Protein AF-A0A0D2J956-F1 (afdb_monomer_lite)

Sequence (48 aa):
MNYTCKDYRLENRLLALKKQIEAPDLDPELQKEIEEEIKELEKALGMD

Foldseek 3Di:
D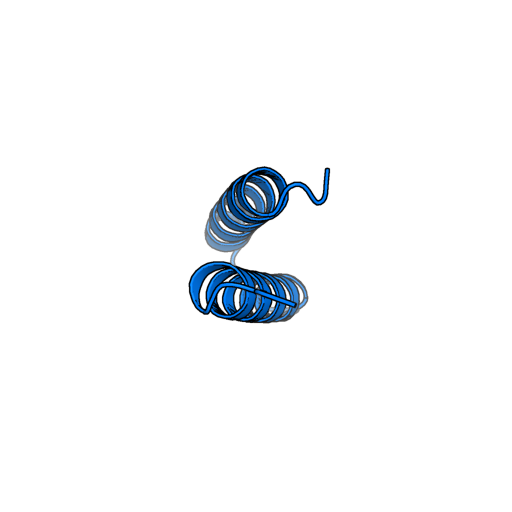CPPVVLVVLVVVLVVLVVQLPDPPDDPVNNVVSVVSNVVSCVVNVVD

Organism: NCBI:txid1429043

pLDDT: mean 82.71, std 13.01, range [45.0, 93.69]

Radius of gyration: 11.86 Å; chains: 1; bounding box: 23×16×38 Å

Structure (mmCIF, N/CA/C/O backbone):
data_AF-A0A0D2J956-F1
#
_entry.id   AF-A0A0D2J956-F1
#
loop_
_atom_site.group_PDB
_atom_site.id
_atom_site.type_symbol
_atom_site.label_atom_id
_atom_site.label_alt_id
_atom_site.label_comp_id
_atom_site.label_asym_id
_atom_site.label_entity_id
_atom_site.label_seq_id
_atom_site.pdbx_PDB_ins_code
_atom_site.Cartn_x
_atom_site.Cartn_y
_atom_site.Cartn_z
_atom_site.occupancy
_atom_site.B_iso_or_equiv
_atom_site.auth_seq_id
_atom_site.auth_comp_id
_atom_site.auth_asym_id
_atom_site.auth_atom_id
_atom_site.pdbx_PDB_model_num
ATOM 1 N N . MET A 1 1 ? -9.252 4.737 21.419 1.00 45.00 1 MET A N 1
ATOM 2 C CA . MET A 1 1 ? -8.225 3.916 20.743 1.00 45.00 1 MET A CA 1
ATOM 3 C C . MET A 1 1 ? -8.899 2.692 20.142 1.00 45.00 1 MET A C 1
ATOM 5 O O . MET A 1 1 ? -8.924 1.647 20.765 1.00 45.00 1 MET A O 1
ATOM 9 N N . ASN A 1 2 ? -9.513 2.842 18.973 1.00 47.06 2 ASN A N 1
ATOM 10 C CA . ASN A 1 2 ? -9.991 1.719 18.169 1.00 47.06 2 ASN A CA 1
ATOM 11 C C . ASN A 1 2 ? -9.497 1.996 16.753 1.00 47.06 2 ASN A C 1
ATOM 13 O O . ASN A 1 2 ? -10.265 2.431 15.907 1.00 47.06 2 ASN A O 1
ATOM 17 N N . TYR A 1 3 ? -8.192 1.821 16.532 1.00 50.16 3 TYR A N 1
ATOM 18 C CA . TYR A 1 3 ? -7.722 1.548 15.180 1.00 50.16 3 TYR A CA 1
ATOM 19 C C . TYR A 1 3 ? -8.320 0.193 14.860 1.00 50.16 3 TYR A C 1
ATOM 21 O O . TYR A 1 3 ? -7.895 -0.825 15.415 1.00 50.16 3 TYR A O 1
ATOM 29 N N . THR A 1 4 ? -9.432 0.188 14.133 1.00 57.09 4 THR A N 1
ATOM 30 C CA . THR A 1 4 ? -10.093 -1.073 13.846 1.00 57.09 4 THR A CA 1
ATOM 31 C C . THR A 1 4 ? -9.083 -1.893 13.051 1.00 57.09 4 THR A C 1
ATOM 33 O O . THR A 1 4 ? -8.374 -1.357 12.206 1.00 57.09 4 THR A O 1
ATOM 36 N N . CYS A 1 5 ? -8.952 -3.198 13.294 1.00 60.91 5 CYS A N 1
ATOM 37 C CA . CYS A 1 5 ? -8.002 -4.033 12.540 1.00 60.91 5 CYS A CA 1
ATOM 38 C C . CYS A 1 5 ? -8.236 -4.012 11.009 1.00 60.91 5 CYS A C 1
ATOM 40 O O . CYS A 1 5 ? -7.528 -4.692 10.263 1.00 60.91 5 CYS A O 1
ATOM 42 N N . LYS A 1 6 ? -9.276 -3.315 10.535 1.00 63.16 6 LYS A N 1
ATOM 43 C CA . LYS A 1 6 ? -9.480 -2.970 9.132 1.00 63.16 6 LYS A CA 1
ATOM 44 C C . LYS A 1 6 ? -8.527 -1.856 8.694 1.00 63.16 6 LYS A C 1
ATOM 46 O O . LYS A 1 6 ? -7.815 -2.092 7.728 1.00 63.16 6 LYS A O 1
ATOM 51 N N . ASP A 1 7 ? -8.427 -0.756 9.436 1.00 72.00 7 ASP A N 1
ATOM 52 C CA . ASP A 1 7 ? -7.541 0.377 9.121 1.00 72.00 7 ASP A CA 1
ATOM 53 C C . ASP A 1 7 ? -6.084 -0.085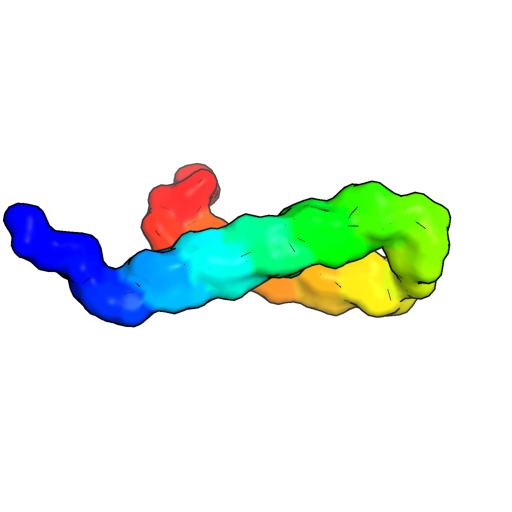 9.024 1.00 72.00 7 ASP A C 1
ATOM 55 O O . ASP A 1 7 ? -5.462 0.045 7.978 1.00 72.00 7 ASP A O 1
ATOM 59 N N . TYR A 1 8 ? -5.606 -0.831 10.024 1.00 79.19 8 TYR A N 1
ATOM 60 C CA . TYR A 1 8 ? -4.236 -1.356 10.022 1.00 79.19 8 TYR A CA 1
ATOM 61 C C . TYR A 1 8 ? -3.926 -2.267 8.820 1.00 79.19 8 TYR A C 1
ATOM 63 O O . TYR A 1 8 ? -2.813 -2.268 8.294 1.00 79.19 8 TYR A O 1
ATOM 71 N N . ARG A 1 9 ? -4.891 -3.079 8.367 1.00 82.56 9 ARG A N 1
ATOM 72 C CA . ARG A 1 9 ? -4.690 -3.954 7.198 1.00 82.56 9 ARG A CA 1
ATOM 73 C C . ARG A 1 9 ? -4.667 -3.161 5.898 1.00 82.56 9 ARG A C 1
ATOM 75 O O . ARG A 1 9 ? -3.867 -3.485 5.025 1.00 82.56 9 ARG A O 1
ATOM 82 N N . LEU A 1 10 ? -5.518 -2.146 5.790 1.00 86.50 10 LEU A N 1
ATOM 83 C CA . LEU A 1 10 ? -5.551 -1.240 4.647 1.00 86.50 10 LEU A CA 1
ATOM 84 C C . LEU A 1 10 ? -4.277 -0.385 4.596 1.00 86.50 10 LEU A C 1
ATOM 86 O O . LEU A 1 10 ? -3.680 -0.279 3.534 1.00 86.50 10 LEU A O 1
ATOM 90 N N . GLU A 1 11 ? -3.779 0.105 5.732 1.00 86.00 11 GLU A N 1
ATOM 91 C CA .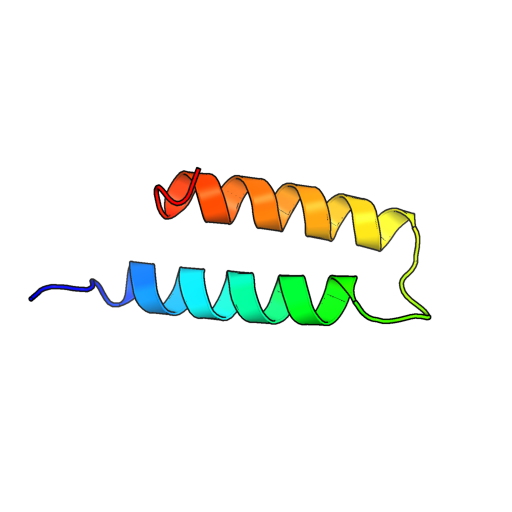 GLU A 1 11 ? -2.500 0.823 5.828 1.00 86.00 11 GLU A CA 1
ATOM 92 C C . GLU A 1 11 ? -1.314 -0.059 5.410 1.00 86.00 11 GLU A C 1
ATOM 94 O O . GLU A 1 11 ? -0.457 0.366 4.636 1.00 86.00 11 GLU A O 1
ATOM 99 N N . ASN A 1 12 ? -1.268 -1.320 5.862 1.00 89.75 12 ASN A N 1
ATOM 100 C CA . ASN A 1 12 ? -0.224 -2.256 5.430 1.00 89.75 12 ASN A CA 1
ATOM 101 C C . ASN A 1 12 ? -0.316 -2.583 3.935 1.00 89.75 12 ASN A C 1
ATOM 103 O O . ASN A 1 12 ? 0.713 -2.700 3.269 1.00 89.75 12 ASN A O 1
ATOM 107 N N . ARG A 1 13 ? -1.536 -2.726 3.403 1.00 90.12 13 ARG A N 1
ATOM 108 C CA . ARG A 1 13 ? -1.779 -2.931 1.969 1.00 90.12 13 ARG A CA 1
ATOM 109 C C . ARG A 1 13 ? -1.294 -1.722 1.167 1.00 90.12 13 ARG A C 1
ATOM 111 O O . ARG A 1 13 ? -0.539 -1.906 0.218 1.00 90.12 13 ARG A O 1
ATOM 118 N N . LEU A 1 14 ? -1.650 -0.513 1.597 1.00 90.69 14 LEU A N 1
ATOM 119 C CA . LEU A 1 14 ? -1.218 0.747 0.996 1.00 90.69 14 LEU A CA 1
ATOM 120 C C . LEU A 1 14 ? 0.312 0.864 0.987 1.00 90.69 14 LEU A C 1
ATOM 122 O O . LEU A 1 14 ? 0.908 1.169 -0.042 1.00 90.69 14 LEU A O 1
ATOM 126 N N . LEU A 1 15 ? 0.965 0.560 2.112 1.00 90.81 15 LEU A N 1
ATOM 127 C CA . LEU A 1 15 ? 2.423 0.587 2.221 1.00 90.81 15 LEU A CA 1
ATOM 128 C C . LEU A 1 15 ? 3.099 -0.430 1.289 1.00 90.81 15 LEU A C 1
ATOM 130 O O . LEU A 1 15 ? 4.141 -0.134 0.706 1.00 90.81 15 LEU A O 1
ATOM 134 N N . ALA A 1 16 ? 2.531 -1.629 1.150 1.00 92.19 16 ALA A N 1
ATOM 135 C CA . ALA A 1 16 ? 3.053 -2.646 0.243 1.00 92.19 16 ALA A CA 1
ATOM 136 C C . ALA A 1 16 ? 2.932 -2.215 -1.226 1.00 92.19 16 ALA A C 1
ATOM 138 O O . ALA A 1 16 ? 3.896 -2.360 -1.973 1.00 92.19 16 ALA A O 1
ATOM 139 N N . LEU A 1 17 ? 1.790 -1.645 -1.614 1.00 91.00 17 LEU A N 1
ATOM 140 C CA . LEU A 1 17 ? 1.549 -1.139 -2.967 1.00 91.00 17 LEU A CA 1
ATOM 141 C C . LEU A 1 17 ? 2.470 0.039 -3.306 1.00 91.00 17 LEU A C 1
ATOM 143 O O . LEU A 1 17 ? 3.084 0.044 -4.367 1.00 91.00 17 LEU A O 1
ATOM 147 N N . LYS A 1 18 ? 2.677 0.976 -2.370 1.00 89.25 18 LYS A N 1
ATOM 148 C CA . LYS A 1 18 ? 3.663 2.060 -2.531 1.00 89.25 18 LYS A CA 1
ATOM 149 C C . LYS A 1 18 ? 5.088 1.526 -2.712 1.00 89.25 18 LYS A C 1
ATOM 151 O O . LYS A 1 18 ? 5.825 2.014 -3.551 1.00 89.25 18 LYS A O 1
ATOM 156 N N . LYS A 1 19 ? 5.474 0.461 -2.011 1.00 90.88 19 LYS A N 1
ATOM 157 C CA . LYS A 1 19 ? 6.782 -0.173 -2.257 1.00 90.88 19 LYS A CA 1
ATOM 158 C C . LYS A 1 19 ? 6.868 -0.871 -3.613 1.00 90.88 19 LYS A C 1
ATOM 160 O O . LYS A 1 19 ? 7.950 -0.934 -4.185 1.00 90.88 19 LYS A O 1
ATOM 165 N N . GLN A 1 20 ? 5.761 -1.430 -4.100 1.00 88.75 20 GLN A N 1
ATOM 166 C CA . GLN A 1 20 ? 5.712 -2.055 -5.422 1.00 88.75 20 GLN A CA 1
ATOM 167 C C . GLN A 1 20 ? 5.805 -1.014 -6.536 1.00 88.75 20 GLN A C 1
ATOM 169 O O . GLN A 1 20 ? 6.507 -1.268 -7.508 1.00 88.75 20 GLN A O 1
ATOM 174 N N . ILE A 1 21 ? 5.174 0.156 -6.378 1.00 88.75 21 ILE A N 1
ATOM 175 C CA . ILE A 1 21 ? 5.226 1.214 -7.395 1.00 88.75 21 ILE A CA 1
ATOM 176 C C . ILE A 1 21 ? 6.618 1.833 -7.556 1.00 88.75 21 ILE A C 1
ATOM 178 O O . ILE A 1 21 ? 6.991 2.260 -8.641 1.00 88.75 21 ILE A O 1
ATOM 182 N N . GLU A 1 22 ? 7.414 1.838 -6.487 1.00 87.62 22 GLU A N 1
ATOM 183 C CA . GLU A 1 22 ? 8.803 2.304 -6.518 1.00 87.62 22 GLU A CA 1
ATOM 184 C C . GLU A 1 22 ? 9.769 1.298 -7.177 1.00 87.62 22 GLU A C 1
ATOM 186 O O . GLU A 1 22 ? 10.960 1.588 -7.318 1.00 87.62 22 GLU A O 1
ATOM 191 N N . ALA A 1 23 ? 9.296 0.110 -7.577 1.00 88.75 23 ALA A N 1
ATOM 192 C CA . ALA A 1 23 ? 10.136 -0.880 -8.237 1.00 88.75 23 ALA A CA 1
ATOM 193 C C . ALA A 1 23 ? 10.544 -0.403 -9.651 1.00 88.75 23 ALA A C 1
ATOM 195 O O . ALA A 1 23 ? 9.680 -0.084 -10.465 1.00 88.75 23 ALA A O 1
ATOM 196 N N . PRO A 1 24 ? 11.848 -0.398 -9.989 1.00 77.44 24 PRO A N 1
ATOM 197 C CA . PRO A 1 24 ? 12.347 0.153 -11.254 1.00 77.44 24 PRO A CA 1
ATOM 198 C C . PRO A 1 24 ? 12.002 -0.686 -12.499 1.00 77.44 24 PRO A C 1
ATOM 200 O O . PRO A 1 24 ? 12.121 -0.182 -13.610 1.00 77.44 24 PRO A O 1
ATOM 203 N N . ASP A 1 25 ? 11.571 -1.937 -12.315 1.00 87.44 25 ASP A N 1
ATOM 204 C CA . ASP A 1 25 ? 11.174 -2.883 -13.374 1.00 87.44 25 ASP A CA 1
ATOM 205 C C . ASP A 1 25 ? 9.649 -3.104 -13.424 1.00 87.44 25 ASP A C 1
ATOM 207 O O . ASP A 1 25 ? 9.170 -4.130 -13.911 1.00 87.44 25 ASP A O 1
ATOM 211 N N . LEU A 1 26 ? 8.860 -2.182 -12.867 1.00 85.56 26 LEU A N 1
ATOM 212 C CA . LEU A 1 26 ? 7.411 -2.327 -12.865 1.00 85.56 26 LEU A CA 1
ATOM 213 C C . LEU A 1 26 ? 6.831 -2.087 -14.262 1.00 85.56 26 LEU A C 1
ATOM 215 O O . LEU A 1 26 ? 7.130 -1.088 -14.917 1.00 85.56 26 LEU A O 1
ATOM 219 N N . ASP A 1 27 ? 5.971 -3.004 -14.701 1.00 90.69 27 ASP A N 1
ATOM 220 C CA . ASP A 1 27 ? 5.259 -2.862 -15.966 1.00 90.69 27 ASP A CA 1
ATOM 221 C C . ASP A 1 27 ? 4.334 -1.629 -15.912 1.00 90.69 27 ASP A C 1
ATOM 223 O O . ASP A 1 27 ? 3.617 -1.460 -14.922 1.00 90.69 27 ASP A O 1
ATOM 227 N N . PRO A 1 28 ? 4.314 -0.761 -16.938 1.00 87.12 28 PRO A N 1
ATOM 228 C CA . PRO A 1 28 ? 3.477 0.438 -16.949 1.00 87.12 28 PRO A CA 1
ATOM 229 C C . PRO A 1 28 ? 1.968 0.150 -16.863 1.00 87.12 28 PRO A C 1
ATOM 231 O O . PRO A 1 28 ? 1.212 1.016 -16.416 1.00 87.12 28 PRO A O 1
ATOM 234 N N . GLU A 1 29 ? 1.508 -1.032 -17.279 1.00 89.25 29 GLU A N 1
ATOM 235 C CA . GLU A 1 29 ? 0.115 -1.453 -17.092 1.00 89.25 29 GLU A CA 1
ATOM 236 C C . GLU A 1 29 ? -0.157 -1.770 -15.615 1.00 89.25 29 GLU A C 1
ATOM 238 O O . GLU A 1 29 ? -1.101 -1.244 -15.024 1.00 89.25 29 GLU A O 1
ATOM 243 N N . LEU A 1 30 ? 0.752 -2.516 -14.986 1.00 88.38 30 LEU A N 1
ATOM 244 C CA . LEU A 1 30 ? 0.682 -2.868 -13.568 1.00 88.38 30 LEU A CA 1
ATOM 245 C C . LEU A 1 30 ? 0.859 -1.641 -12.660 1.00 88.38 30 LEU A C 1
ATOM 247 O O . LEU A 1 30 ? 0.227 -1.543 -11.611 1.00 88.38 30 LEU A O 1
ATOM 251 N N . GLN A 1 31 ? 1.681 -0.678 -13.077 1.00 89.56 31 GLN A N 1
ATOM 252 C CA . GLN A 1 31 ? 1.857 0.596 -12.390 1.00 89.56 31 GLN A CA 1
ATOM 253 C C . GLN A 1 31 ? 0.529 1.346 -12.270 1.00 89.56 31 GLN A C 1
ATOM 255 O O . GLN A 1 31 ? 0.191 1.804 -11.182 1.00 89.56 31 GLN A O 1
ATOM 260 N N . LYS A 1 32 ? -0.245 1.433 -13.360 1.00 91.38 32 LYS A N 1
ATOM 261 C CA . LYS A 1 32 ? -1.558 2.089 -13.338 1.00 91.38 32 LYS A 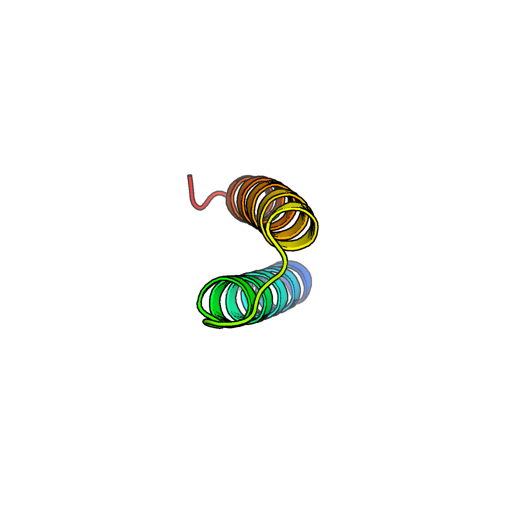CA 1
ATOM 262 C C . LYS A 1 32 ? -2.538 1.390 -12.407 1.00 91.38 32 LYS A C 1
ATOM 264 O O . LYS A 1 32 ? -3.200 2.072 -11.631 1.00 91.38 32 LYS A O 1
ATOM 269 N N . GLU A 1 33 ? -2.599 0.060 -12.447 1.00 92.44 33 GLU A N 1
ATOM 270 C CA . GLU A 1 33 ? -3.469 -0.697 -11.539 1.00 92.44 33 GLU A CA 1
ATOM 271 C C . GLU A 1 33 ? -3.090 -0.461 -10.069 1.00 92.44 33 GLU A C 1
ATOM 273 O O . GLU A 1 33 ? -3.957 -0.252 -9.220 1.00 92.44 33 GLU A O 1
ATOM 278 N N . ILE A 1 34 ? -1.788 -0.425 -9.771 1.00 92.19 34 ILE A N 1
ATOM 279 C CA . ILE A 1 34 ? -1.275 -0.138 -8.429 1.00 92.19 34 ILE A CA 1
ATOM 280 C C . ILE A 1 34 ? -1.592 1.307 -8.009 1.00 92.19 34 ILE A C 1
ATOM 282 O O . ILE A 1 34 ? -1.992 1.514 -6.865 1.00 92.19 34 ILE A O 1
ATOM 286 N N . GLU A 1 35 ? -1.464 2.300 -8.898 1.00 91.44 35 GLU A N 1
ATOM 287 C CA . GLU A 1 35 ? -1.848 3.695 -8.611 1.00 91.44 35 GLU A CA 1
ATOM 288 C C . GLU A 1 35 ? -3.340 3.839 -8.304 1.00 91.44 35 GLU A C 1
ATOM 290 O O . GLU A 1 35 ? -3.705 4.521 -7.343 1.00 91.44 35 GLU A O 1
ATOM 295 N N . GLU A 1 36 ? -4.207 3.197 -9.089 1.00 93.69 36 GLU A N 1
ATOM 296 C CA . GLU A 1 36 ? -5.651 3.226 -8.847 1.00 93.69 36 GLU A CA 1
ATOM 297 C C . GLU A 1 36 ? -6.005 2.565 -7.508 1.00 93.69 36 GLU A C 1
ATOM 299 O O . GLU A 1 36 ? -6.776 3.131 -6.728 1.00 93.69 36 GLU A O 1
ATOM 304 N N . GLU A 1 37 ? -5.387 1.425 -7.183 1.00 92.31 37 GLU A N 1
ATOM 305 C CA . GLU A 1 37 ? -5.625 0.731 -5.913 1.00 92.31 37 GLU A CA 1
ATOM 306 C C . GLU A 1 37 ? -5.086 1.524 -4.707 1.00 92.31 37 GLU A C 1
ATOM 308 O O . GLU A 1 37 ? -5.744 1.587 -3.666 1.00 92.31 37 GLU A O 1
ATOM 313 N N . ILE A 1 38 ? -3.937 2.200 -4.845 1.00 91.69 38 ILE A N 1
ATOM 314 C CA . ILE A 1 38 ? -3.405 3.136 -3.837 1.00 91.69 38 ILE A CA 1
ATOM 315 C C . ILE A 1 38 ? -4.413 4.254 -3.566 1.00 91.69 38 ILE A C 1
ATOM 317 O O . ILE A 1 38 ? -4.727 4.517 -2.406 1.00 91.69 38 ILE A O 1
ATOM 321 N N . LYS A 1 39 ? -4.958 4.871 -4.616 1.00 91.38 39 LYS A N 1
ATOM 322 C CA . LYS A 1 39 ? -5.882 6.003 -4.497 1.00 91.38 39 LYS A CA 1
ATOM 323 C C . LYS A 1 39 ? -7.200 5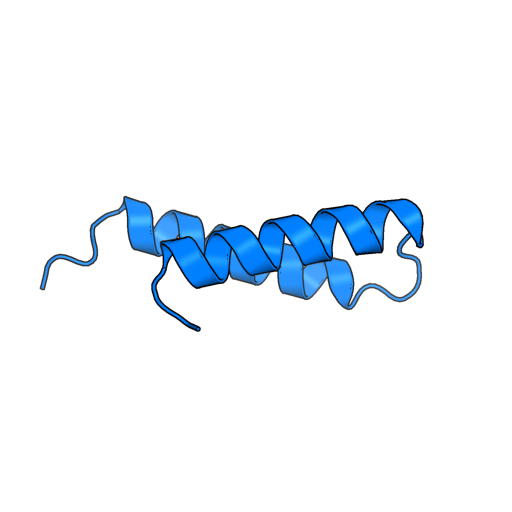.615 -3.826 1.00 91.38 39 LYS A C 1
ATOM 325 O O . LYS A 1 39 ? -7.705 6.337 -2.966 1.00 91.38 39 LYS A O 1
ATOM 330 N N . GLU A 1 40 ? -7.746 4.454 -4.176 1.00 90.94 40 GLU A N 1
ATOM 331 C CA . GLU A 1 40 ? -8.951 3.924 -3.530 1.00 90.94 40 GLU A CA 1
ATOM 332 C C . GLU A 1 40 ? -8.702 3.596 -2.047 1.00 90.94 40 GLU A C 1
ATOM 334 O O . GLU A 1 40 ? -9.554 3.872 -1.197 1.00 90.94 40 GLU A O 1
ATO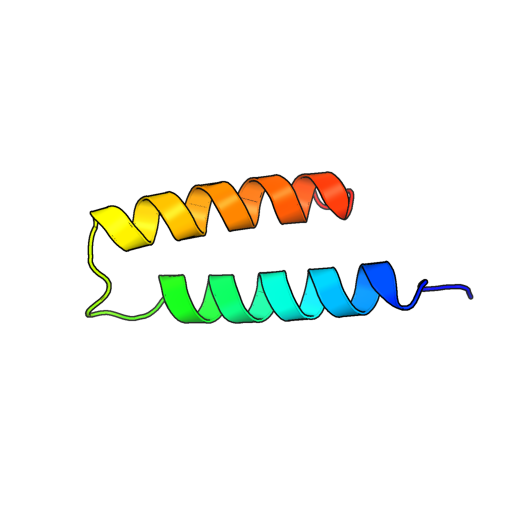M 339 N N . LEU A 1 41 ? -7.521 3.066 -1.708 1.00 88.81 41 LEU A N 1
ATOM 340 C CA . LEU A 1 41 ? -7.130 2.789 -0.323 1.00 88.81 41 LEU A CA 1
ATOM 341 C C . LEU A 1 41 ? -6.908 4.064 0.496 1.00 88.81 41 LEU A C 1
ATOM 343 O O . LEU A 1 41 ? -7.353 4.117 1.641 1.00 88.81 41 LEU A O 1
ATOM 347 N N . GLU A 1 42 ? -6.269 5.092 -0.066 1.00 87.44 42 GLU A N 1
ATOM 348 C CA . GLU A 1 42 ? -6.086 6.390 0.601 1.00 87.44 42 GLU A CA 1
ATOM 349 C C . GLU A 1 42 ? -7.433 7.039 0.919 1.00 87.44 42 GLU A C 1
ATOM 351 O O . GLU A 1 42 ? -7.669 7.468 2.050 1.00 87.44 42 GLU A O 1
ATOM 356 N N . LYS A 1 43 ? -8.373 6.992 -0.028 1.00 87.75 43 LYS A N 1
ATOM 357 C CA . LYS A 1 43 ? -9.740 7.473 0.174 1.00 87.75 43 LYS A CA 1
ATOM 358 C C . LYS A 1 43 ? -10.502 6.661 1.224 1.00 87.75 43 LYS A C 1
ATOM 360 O O . LYS A 1 43 ? -11.216 7.238 2.043 1.00 87.75 43 LYS A O 1
ATOM 365 N N . ALA A 1 44 ? -10.350 5.335 1.229 1.00 84.31 44 ALA A N 1
ATOM 366 C CA . ALA A 1 44 ? -10.971 4.456 2.223 1.00 84.31 44 ALA A CA 1
ATOM 367 C C . ALA A 1 44 ? -10.414 4.672 3.641 1.00 84.31 44 ALA A C 1
ATOM 369 O O . ALA A 1 44 ? -11.144 4.500 4.616 1.00 84.31 44 ALA A O 1
ATOM 370 N N . LEU A 1 45 ? -9.142 5.063 3.746 1.00 83.19 45 LEU A N 1
ATOM 371 C CA . LEU A 1 45 ? -8.471 5.420 4.996 1.00 83.19 45 LEU A CA 1
ATOM 372 C C . LEU A 1 45 ? -8.707 6.882 5.413 1.00 83.19 45 LEU A C 1
ATOM 374 O O . LEU A 1 45 ? -8.339 7.262 6.524 1.00 83.19 45 LEU A O 1
ATOM 378 N N . GLY A 1 46 ? -9.321 7.700 4.552 1.00 81.44 46 GLY A N 1
ATOM 379 C CA . GLY A 1 46 ? -9.507 9.132 4.792 1.00 81.44 46 GLY A CA 1
ATOM 380 C C . GLY A 1 46 ? -8.185 9.904 4.836 1.00 81.44 46 GLY A C 1
ATOM 381 O O . GLY A 1 46 ? -8.061 10.848 5.611 1.00 81.44 46 GLY A O 1
ATOM 382 N N . MET A 1 47 ? -7.197 9.461 4.055 1.00 72.00 47 MET A N 1
ATOM 383 C CA . MET A 1 47 ? -5.846 10.031 3.969 1.00 72.00 47 MET A CA 1
ATOM 384 C C . MET A 1 47 ? -5.675 11.025 2.804 1.00 72.00 47 MET A C 1
ATOM 386 O O . MET A 1 47 ? -4.542 11.401 2.512 1.00 72.00 47 MET A O 1
ATOM 390 N N . ASP A 1 48 ? -6.776 11.428 2.161 1.00 53.88 48 ASP A N 1
ATOM 391 C CA . ASP A 1 48 ? -6.822 12.404 1.056 1.00 53.88 48 ASP A CA 1
ATOM 392 C C . ASP A 1 48 ? -6.843 13.858 1.573 1.00 53.88 48 ASP A C 1
ATOM 394 O O . ASP A 1 48 ? -7.677 14.159 2.465 1.00 53.88 48 ASP A O 1
#

Secondary structure (DSSP, 8-state):
----HHHHHHHHHHHHHHHHHT-TT--HHHHHHHHHHHHHHHHHHT--